Protein AF-W2R0Q4-F1 (afdb_monomer)

InterPro domains:
  IPR052613 LicD transferase [PTHR13627] (2-102)

Mean predicted aligned error: 9.08 Å

Radius of gyration: 17.1 Å; Cα contacts (8 Å, |Δi|>4): 123; chains: 1; bounding box: 42×31×46 Å

pLDDT: mean 79.95, std 15.31, range [42.72, 97.38]

Foldseek 3Di:
DDPPPWDKDAPDCPDPCNVVQDDPPDDDDDPPPGDIDTDWDWADDPPQWIATHPACFPVGRIDGNQQAPPWDWDDDPNDIDTGGNHVVVSQCRRPNPCSVPDDDDDD

Secondary structure (DSSP, 8-state):
--GGG-EEEE--TTSTTHHHH--TTSPPPPTT-S-EEEE--EEE-SSSEEEETT--BTTBTEEEHHHHSS-EEEEETTEEEEE-S-HHHHHHHHH-TTTTSPPPPP-

Structure (mmCIF, N/CA/C/O backbone):
data_AF-W2R0Q4-F1
#
_entry.id   AF-W2R0Q4-F1
#
loop_
_atom_site.group_PDB
_atom_site.id
_atom_site.type_symbol
_atom_site.label_atom_id
_atom_site.label_alt_id
_atom_site.label_comp_id
_atom_site.label_asym_id
_atom_site.label_entity_id
_atom_site.label_seq_id
_atom_site.pdbx_PDB_ins_code
_atom_site.Cartn_x
_atom_site.Cartn_y
_atom_site.Cartn_z
_atom_site.occupancy
_atom_site.B_iso_or_equiv
_atom_site.auth_seq_id
_atom_site.auth_comp_id
_atom_site.auth_asym_id
_atom_site.auth_atom_id
_atom_site.pdbx_PDB_model_num
ATOM 1 N N . MET A 1 1 ? -15.714 16.271 -1.232 1.00 42.72 1 MET A N 1
ATOM 2 C CA . MET A 1 1 ? -14.312 16.116 -1.662 1.00 42.72 1 MET A CA 1
ATOM 3 C C . MET A 1 1 ? -13.441 16.306 -0.431 1.00 42.72 1 MET A C 1
ATOM 5 O O . MET A 1 1 ? -13.435 17.394 0.134 1.00 42.72 1 MET A O 1
ATOM 9 N N . PHE A 1 2 ? -12.884 15.215 0.095 1.00 44.16 2 PHE A N 1
ATOM 10 C CA . PHE A 1 2 ? -12.040 15.242 1.293 1.00 44.16 2 PHE A CA 1
ATOM 11 C C . PHE A 1 2 ? -10.618 15.694 0.916 1.00 44.16 2 PHE A C 1
ATOM 13 O O . PHE A 1 2 ? -10.288 15.766 -0.267 1.00 44.16 2 PHE A O 1
ATOM 20 N N . PHE A 1 3 ? -9.835 16.097 1.919 1.00 51.00 3 PHE A N 1
ATOM 21 C CA . PHE A 1 3 ? -8.479 16.645 1.789 1.00 51.00 3 PHE A CA 1
ATOM 22 C C . PHE A 1 3 ? -7.651 15.884 0.727 1.00 51.00 3 PHE A C 1
ATOM 24 O O . PHE A 1 3 ? -7.683 14.659 0.706 1.00 51.00 3 PHE A O 1
ATOM 31 N N . LEU A 1 4 ? -6.964 16.612 -0.167 1.00 61.84 4 LEU A N 1
ATOM 32 C CA . LEU A 1 4 ? -6.157 16.090 -1.294 1.00 61.84 4 LEU A CA 1
ATOM 33 C C . LEU A 1 4 ? -6.918 15.432 -2.467 1.00 61.84 4 LEU A C 1
ATOM 35 O O . LEU A 1 4 ? -6.293 14.897 -3.374 1.00 61.84 4 LEU A O 1
ATOM 39 N N . GLY A 1 5 ? -8.255 15.490 -2.513 1.00 66.06 5 GLY A N 1
ATOM 40 C CA . GLY A 1 5 ? -9.015 14.933 -3.646 1.00 66.06 5 GLY A CA 1
ATOM 41 C C . GLY A 1 5 ? -9.059 13.399 -3.679 1.00 66.06 5 GLY A C 1
ATOM 42 O O . GLY A 1 5 ? -9.427 12.819 -4.697 1.00 66.06 5 GLY A O 1
ATOM 43 N N . ILE A 1 6 ? -8.712 12.752 -2.565 1.00 72.12 6 ILE A N 1
ATOM 44 C CA . ILE A 1 6 ? -8.733 11.297 -2.395 1.00 72.12 6 ILE A CA 1
ATOM 45 C C . ILE A 1 6 ? -10.169 10.832 -2.114 1.00 72.12 6 ILE A C 1
ATOM 47 O O . ILE A 1 6 ? -10.915 11.463 -1.351 1.00 72.12 6 ILE A O 1
ATOM 51 N N . TRP A 1 7 ? -10.568 9.720 -2.737 1.00 65.75 7 TRP A N 1
ATOM 52 C CA . TRP A 1 7 ? -11.857 9.088 -2.468 1.00 65.75 7 TRP A CA 1
ATOM 53 C C . TRP A 1 7 ? -11.792 8.344 -1.142 1.00 65.75 7 TRP A C 1
ATOM 55 O O . TRP A 1 7 ? -10.949 7.478 -0.945 1.00 65.75 7 TRP A O 1
ATOM 65 N N . ARG A 1 8 ? -12.711 8.661 -0.234 1.00 69.31 8 ARG A N 1
ATOM 66 C CA . ARG A 1 8 ? -12.795 8.024 1.076 1.00 69.31 8 ARG A CA 1
ATOM 67 C C . ARG A 1 8 ? -14.111 7.293 1.202 1.00 69.31 8 ARG A C 1
ATOM 69 O O . ARG A 1 8 ? -15.170 7.904 1.053 1.00 69.31 8 ARG A O 1
ATOM 76 N N . VAL A 1 9 ? -14.034 6.006 1.505 1.00 64.25 9 VAL A N 1
ATOM 77 C CA . VAL A 1 9 ? -15.212 5.174 1.734 1.00 64.25 9 VAL A CA 1
ATOM 78 C C . VAL A 1 9 ? -15.245 4.828 3.214 1.00 64.25 9 VAL A C 1
ATOM 80 O O . VAL A 1 9 ? -14.306 4.243 3.758 1.00 64.25 9 VAL A O 1
ATOM 83 N N . CYS A 1 10 ? -16.318 5.239 3.892 1.00 64.69 10 CYS A N 1
ATOM 84 C CA . CYS A 1 10 ? -16.592 4.760 5.242 1.00 64.69 10 CYS A CA 1
ATOM 85 C C . CYS A 1 10 ? -16.717 3.238 5.183 1.00 64.69 10 CYS A C 1
ATOM 87 O O . CYS A 1 10 ? -17.393 2.715 4.295 1.00 64.69 10 CYS A O 1
ATOM 89 N N . VAL A 1 11 ? -16.103 2.525 6.127 1.00 63.94 11 VAL A N 1
ATOM 90 C CA . VAL A 1 11 ? -16.317 1.079 6.227 1.00 63.94 11 VAL A CA 1
ATOM 91 C C . VAL A 1 11 ? -17.795 0.869 6.564 1.00 63.94 11 VAL A C 1
ATOM 93 O O . VAL A 1 11 ? -18.251 1.244 7.643 1.00 63.94 11 VAL A O 1
ATOM 96 N N . ALA A 1 12 ? -18.566 0.367 5.597 1.00 51.78 12 ALA A N 1
ATOM 97 C CA . ALA A 1 12 ? -20.010 0.242 5.727 1.00 51.78 12 ALA A CA 1
ATOM 98 C C . ALA A 1 12 ? -20.389 -0.740 6.857 1.00 51.78 12 ALA A C 1
ATOM 100 O O . ALA A 1 12 ? -19.660 -1.712 7.070 1.00 51.78 12 ALA A O 1
ATOM 101 N N . PRO A 1 13 ? -21.555 -0.559 7.515 1.00 50.78 13 PRO A N 1
ATOM 102 C CA . PRO A 1 13 ? -22.094 -1.438 8.566 1.00 50.78 13 PRO A CA 1
ATOM 103 C C . PRO A 1 13 ? -22.177 -2.931 8.211 1.00 50.78 13 PRO A C 1
ATOM 105 O O . PRO A 1 13 ? -22.280 -3.766 9.103 1.00 50.78 13 PRO A O 1
ATOM 108 N N . THR A 1 14 ? -22.138 -3.272 6.920 1.00 47.06 14 THR A N 1
ATOM 109 C CA . THR A 1 14 ? -22.205 -4.647 6.404 1.00 47.06 14 THR A CA 1
ATOM 110 C C . THR A 1 14 ? -20.857 -5.372 6.385 1.00 47.06 14 THR A C 1
ATOM 112 O O . THR A 1 14 ? -20.819 -6.574 6.132 1.00 47.06 14 THR A O 1
ATOM 115 N N . HIS A 1 15 ? -19.746 -4.687 6.671 1.00 54.66 15 HIS A N 1
ATOM 116 C CA . HIS A 1 15 ? -18.460 -5.346 6.885 1.00 54.66 15 HIS A CA 1
ATOM 117 C C . HIS A 1 15 ? -18.534 -6.199 8.172 1.00 54.66 15 HIS A C 1
ATOM 119 O O . HIS A 1 15 ? -19.077 -5.715 9.166 1.00 54.66 15 HIS A O 1
ATOM 125 N N . PRO A 1 16 ? -17.962 -7.419 8.237 1.00 56.38 16 PRO A N 1
ATOM 126 C CA . PRO A 1 16 ? -18.058 -8.286 9.425 1.00 56.38 16 PRO A CA 1
ATOM 127 C C . PRO A 1 16 ? -17.581 -7.634 10.736 1.00 56.38 16 PRO A C 1
ATOM 129 O O . PRO A 1 16 ? -18.026 -7.995 11.823 1.00 56.38 16 PRO A O 1
ATOM 132 N N . LEU A 1 17 ? -16.692 -6.638 10.640 1.00 50.88 17 LEU A N 1
ATOM 133 C CA . LEU A 1 17 ? -16.234 -5.821 11.773 1.00 50.88 17 LEU A CA 1
ATOM 134 C C . LEU A 1 17 ? -17.087 -4.572 12.044 1.00 50.88 17 LEU A C 1
ATOM 136 O O . LEU A 1 17 ? -16.968 -3.987 13.116 1.00 50.88 17 LEU A O 1
ATOM 140 N N . ALA A 1 18 ? -17.945 -4.139 11.124 1.00 54.88 18 ALA A N 1
ATOM 141 C CA . ALA A 1 18 ? -18.657 -2.876 11.261 1.00 54.88 18 ALA A CA 1
ATOM 142 C C . ALA A 1 18 ? -19.791 -2.928 12.288 1.00 54.88 18 ALA A C 1
ATOM 144 O O . ALA A 1 18 ? -19.969 -1.953 13.003 1.00 54.88 18 ALA A O 1
ATOM 145 N N . GLY A 1 19 ? -20.444 -4.076 12.501 1.00 54.44 19 GLY A N 1
ATOM 146 C CA . GLY A 1 19 ? -21.364 -4.251 13.636 1.00 54.44 19 GLY A CA 1
ATOM 147 C C . GLY A 1 19 ? -20.696 -4.127 15.018 1.00 54.44 19 GLY A C 1
ATOM 148 O O . GLY A 1 19 ? -21.383 -3.899 16.007 1.00 54.44 19 GLY A O 1
ATOM 149 N N . ARG A 1 20 ? -19.359 -4.248 15.101 1.00 55.38 20 ARG A N 1
ATOM 150 C CA . ARG A 1 20 ? -18.576 -4.004 16.331 1.00 55.38 20 ARG A CA 1
ATOM 151 C C . ARG A 1 20 ? -18.021 -2.580 16.433 1.00 55.38 20 ARG A C 1
ATOM 153 O O . ARG A 1 20 ? -17.550 -2.196 17.497 1.00 55.38 20 ARG A O 1
ATOM 160 N N . LEU A 1 21 ? -18.028 -1.828 15.333 1.00 52.62 21 LEU A N 1
ATOM 161 C CA . LEU A 1 21 ? -17.443 -0.485 15.230 1.00 52.62 21 LEU A CA 1
ATOM 162 C C . LEU A 1 21 ? -18.507 0.614 15.085 1.00 52.62 21 LEU A C 1
ATOM 164 O O . LEU A 1 21 ? -18.206 1.783 15.316 1.00 52.62 21 LEU A O 1
ATOM 168 N N . TYR A 1 22 ? -19.731 0.252 14.695 1.00 60.25 22 TYR A N 1
ATOM 169 C CA . TYR A 1 22 ? -20.852 1.154 14.468 1.00 60.25 22 TYR A CA 1
ATOM 170 C C . TYR A 1 22 ? -21.933 0.951 15.535 1.00 60.25 22 TYR A C 1
ATOM 172 O O . TYR A 1 22 ? -22.589 -0.087 15.577 1.00 60.25 22 TYR A O 1
ATOM 180 N N . ASP A 1 23 ? -22.139 1.971 16.367 1.00 65.44 23 ASP A N 1
ATOM 181 C CA . ASP A 1 23 ? -23.281 2.084 17.275 1.00 65.44 23 ASP A CA 1
ATOM 182 C C . ASP A 1 23 ? -24.221 3.174 16.747 1.00 65.44 23 ASP A C 1
ATOM 184 O O . ASP A 1 23 ? -23.869 4.355 16.697 1.00 65.44 23 ASP A O 1
ATOM 188 N N . SER A 1 24 ? -25.432 2.775 16.353 1.00 65.06 24 SER A N 1
ATOM 189 C CA . SER A 1 24 ? -26.442 3.671 15.785 1.00 65.06 24 SER A CA 1
ATOM 190 C C . SER A 1 24 ? -27.024 4.667 16.793 1.00 65.06 24 SER A C 1
ATOM 192 O O . SER A 1 24 ? -27.777 5.554 16.394 1.00 65.06 24 SER A O 1
ATOM 194 N N . LYS A 1 25 ? -26.737 4.511 18.092 1.00 74.88 25 LYS A N 1
ATOM 195 C CA . LYS A 1 25 ? -27.179 5.428 19.154 1.00 74.88 25 LYS A CA 1
ATOM 196 C C . LYS A 1 25 ? -26.179 6.553 19.423 1.00 74.88 25 LYS A C 1
ATOM 198 O O . LYS A 1 25 ? -26.514 7.488 20.149 1.00 74.88 25 LYS A O 1
ATOM 203 N N . LEU A 1 26 ? -24.971 6.480 18.863 1.00 67.88 26 LEU A N 1
ATOM 204 C CA . LEU A 1 26 ? -23.963 7.525 19.020 1.00 67.88 26 LEU A CA 1
ATOM 205 C C . LEU A 1 26 ? -24.196 8.682 18.031 1.00 67.88 26 LEU A C 1
ATOM 207 O O . LEU A 1 26 ? -24.655 8.462 16.908 1.00 67.88 26 LEU A O 1
ATOM 211 N N . PRO A 1 27 ? -23.875 9.931 18.419 1.00 65.88 27 PRO A N 1
ATOM 212 C CA . PRO A 1 27 ? -23.978 11.079 17.527 1.00 65.88 27 PRO A CA 1
ATOM 213 C C . PRO A 1 27 ? -23.018 10.947 16.339 1.00 65.88 27 PRO A C 1
ATOM 215 O O . PRO A 1 27 ? -21.972 10.300 16.428 1.00 65.88 27 PRO A O 1
ATOM 218 N N . LEU A 1 28 ? -23.346 11.620 15.231 1.00 65.62 28 LEU A N 1
ATOM 219 C CA . LEU A 1 28 ? -22.451 11.705 14.078 1.00 65.62 28 LEU A CA 1
ATOM 220 C C . LEU A 1 28 ? -21.084 12.233 14.523 1.00 65.62 28 LEU A C 1
ATOM 222 O O . LEU A 1 28 ? -20.968 13.295 15.136 1.00 65.62 28 LEU A O 1
ATOM 226 N N . THR A 1 29 ? -20.043 11.466 14.218 1.00 62.88 29 THR A N 1
ATOM 227 C CA . THR A 1 29 ? -18.685 11.805 14.636 1.00 62.88 29 THR A CA 1
ATOM 228 C C . THR A 1 29 ? -18.164 13.005 13.833 1.00 62.88 29 THR A C 1
ATOM 230 O O . THR A 1 29 ? -18.618 13.267 12.714 1.00 62.88 29 THR A O 1
ATOM 233 N N . LYS A 1 30 ? -17.189 13.740 14.380 1.00 63.09 30 LYS A N 1
ATOM 234 C CA . LYS A 1 30 ? -16.480 14.792 13.634 1.00 63.09 30 LYS A CA 1
ATOM 235 C C . LYS A 1 30 ? -15.789 14.187 12.399 1.00 63.09 30 LYS A C 1
ATOM 237 O O . LYS A 1 30 ? -15.616 12.975 12.275 1.00 63.09 30 LYS A O 1
ATOM 242 N N . ARG A 1 31 ? -15.379 15.027 11.441 1.00 59.75 31 ARG A N 1
ATOM 243 C CA . ARG A 1 31 ? -14.614 14.534 10.282 1.00 59.75 31 ARG A CA 1
ATOM 244 C C . ARG A 1 31 ? -13.421 13.712 10.781 1.00 59.75 31 ARG A C 1
ATOM 246 O O . ARG A 1 31 ? -12.675 14.186 11.630 1.00 59.75 31 ARG A O 1
ATOM 253 N N . TYR A 1 32 ? -13.264 12.512 10.224 1.00 60.28 32 TYR A N 1
ATOM 254 C CA . TYR A 1 32 ? -12.136 11.607 10.474 1.00 60.28 32 TYR A CA 1
ATOM 255 C C . TYR A 1 32 ? -12.120 10.874 11.824 1.00 60.28 32 TYR A C 1
ATOM 257 O O . TYR A 1 32 ? -11.143 10.191 12.105 1.00 60.28 32 TYR A O 1
ATOM 265 N N . SER A 1 33 ? -13.185 10.941 12.632 1.00 67.31 33 SER A N 1
ATOM 266 C CA . SER A 1 33 ? -13.280 10.155 13.878 1.00 67.31 33 SER A CA 1
ATOM 267 C C . SER A 1 33 ? -13.958 8.785 13.724 1.00 67.31 33 SER A C 1
ATOM 269 O O . SER A 1 33 ? -14.310 8.165 14.721 1.00 67.31 33 SER A O 1
ATOM 271 N N . VAL A 1 34 ? -14.119 8.291 12.491 1.00 67.62 34 VAL A N 1
ATOM 272 C CA . VAL A 1 34 ? -14.604 6.930 12.193 1.00 67.62 34 VAL A CA 1
ATOM 273 C C . VAL A 1 34 ? -13.593 6.164 11.347 1.00 67.62 34 VAL A C 1
ATOM 275 O O . VAL A 1 34 ? -12.893 6.794 10.556 1.00 67.62 34 VAL A O 1
ATOM 278 N N . PRO A 1 35 ? -13.538 4.825 11.449 1.00 70.88 35 PRO A N 1
ATOM 279 C CA . PRO A 1 35 ? -12.765 4.001 10.530 1.00 70.88 35 PRO A CA 1
ATOM 280 C C . PRO A 1 35 ? -13.204 4.210 9.075 1.00 70.88 35 PRO A C 1
ATOM 282 O O . PRO A 1 35 ? -14.385 4.118 8.731 1.00 70.88 35 PRO A O 1
ATOM 285 N N . TYR A 1 36 ? -12.234 4.473 8.212 1.00 73.44 36 TYR A N 1
ATOM 286 C CA . TYR A 1 36 ? -12.425 4.630 6.777 1.00 73.44 36 TYR A CA 1
ATOM 287 C C . TYR A 1 36 ? -11.250 4.004 6.036 1.00 73.44 36 TYR A C 1
ATOM 289 O O . TYR A 1 36 ? -10.181 3.790 6.612 1.00 73.44 36 TYR A O 1
ATOM 297 N N . VAL A 1 37 ? -11.447 3.765 4.745 1.00 77.75 37 VAL A N 1
ATOM 298 C CA . VAL A 1 37 ? -10.360 3.468 3.814 1.00 77.75 37 VAL A CA 1
ATOM 299 C C . VAL A 1 37 ? -10.227 4.608 2.814 1.00 77.75 37 VAL A C 1
ATOM 301 O O . VAL A 1 37 ? -11.228 5.181 2.370 1.00 77.75 37 VAL A O 1
ATOM 304 N N . ASP A 1 38 ? -8.983 4.942 2.491 1.00 81.88 38 ASP A N 1
ATOM 305 C CA . ASP A 1 38 ? -8.657 5.818 1.374 1.00 81.88 38 ASP A CA 1
ATOM 306 C C . ASP A 1 38 ? -8.468 4.961 0.123 1.00 81.88 38 ASP A C 1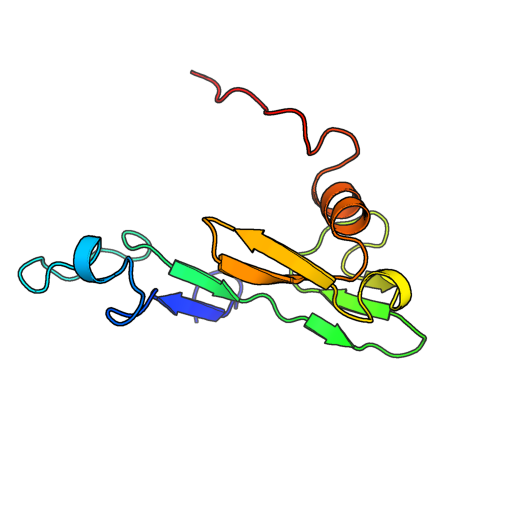
ATOM 308 O O . ASP A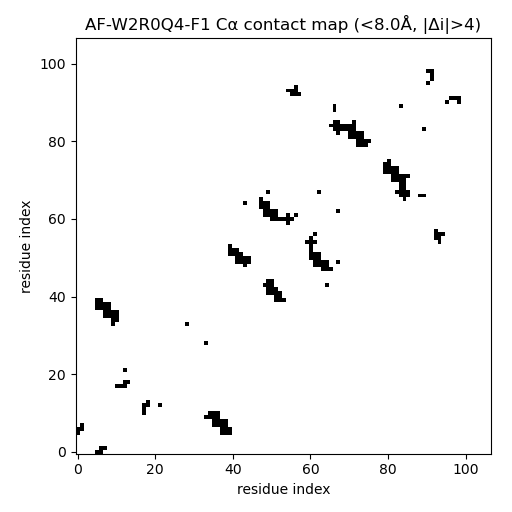 1 38 ? -7.755 3.957 0.142 1.00 81.88 38 ASP A O 1
ATOM 312 N N . LEU A 1 39 ? -9.147 5.344 -0.953 1.00 83.50 39 LEU A N 1
ATOM 313 C CA . LEU A 1 39 ? -9.034 4.721 -2.259 1.00 83.50 39 LEU A CA 1
ATOM 314 C C . LEU A 1 39 ? -8.129 5.589 -3.127 1.00 83.50 39 LEU A C 1
ATOM 316 O O . LEU A 1 39 ? -8.502 6.695 -3.527 1.00 83.50 39 LEU A O 1
ATOM 320 N N . TYR A 1 40 ? -6.947 5.058 -3.417 1.00 86.50 40 TYR A N 1
ATOM 321 C CA . TYR A 1 40 ? -5.982 5.670 -4.318 1.00 86.50 40 TYR A CA 1
ATOM 322 C C . TYR A 1 40 ? -6.211 5.164 -5.734 1.00 86.50 40 TYR A C 1
ATOM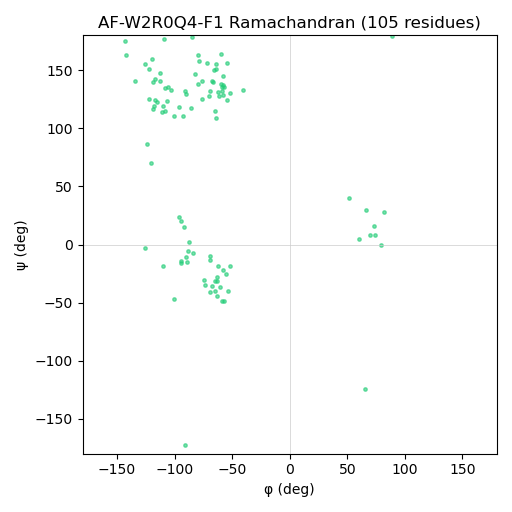 324 O O . TYR A 1 40 ? -6.357 3.961 -5.965 1.00 86.50 40 TYR A O 1
ATOM 332 N N . GLN A 1 41 ? -6.257 6.083 -6.694 1.00 89.12 41 GLN A N 1
ATOM 333 C CA . GLN A 1 41 ? -6.416 5.701 -8.087 1.00 89.12 41 GLN A CA 1
ATOM 334 C C . GLN A 1 41 ? -5.156 4.989 -8.597 1.00 89.12 41 GLN A C 1
ATOM 336 O O . GLN A 1 41 ? -4.046 5.498 -8.462 1.00 89.12 41 GLN A O 1
ATOM 341 N N . MET A 1 42 ? -5.353 3.849 -9.259 1.00 91.25 42 MET A N 1
ATOM 342 C CA . MET A 1 42 ? -4.335 3.173 -10.061 1.00 91.25 42 MET A CA 1
ATOM 343 C C . MET A 1 42 ? -4.777 3.185 -11.522 1.00 91.25 42 MET A C 1
ATOM 345 O O . MET A 1 42 ? -5.867 2.714 -11.852 1.00 91.25 42 MET A O 1
ATOM 349 N N . LYS A 1 43 ? -3.951 3.739 -12.408 1.00 93.50 43 LYS A N 1
ATOM 350 C CA . LYS A 1 43 ? -4.233 3.821 -13.842 1.00 93.50 43 LYS A CA 1
ATOM 351 C C . LYS A 1 43 ? -3.130 3.127 -14.624 1.00 93.50 43 LYS A C 1
ATOM 353 O O . LYS A 1 43 ? -1.966 3.500 -14.527 1.00 93.50 43 LYS A O 1
ATOM 358 N N . LYS A 1 44 ? -3.507 2.175 -15.474 1.00 92.19 44 LYS A N 1
ATOM 359 C CA . LYS A 1 44 ? -2.589 1.613 -16.463 1.00 92.19 44 LYS A CA 1
ATOM 360 C C . LYS A 1 44 ? -2.200 2.709 -17.456 1.00 92.19 44 LYS A C 1
ATOM 362 O O . LYS A 1 44 ? -3.058 3.280 -18.134 1.00 92.19 44 LYS A O 1
ATOM 367 N N . GLY A 1 45 ? -0.923 3.063 -17.458 1.00 84.50 45 GLY A N 1
ATOM 368 C CA . GLY A 1 45 ? -0.342 4.048 -18.356 1.00 84.50 45 GLY A CA 1
ATOM 369 C C . GLY A 1 45 ? 0.046 3.437 -19.701 1.00 84.50 45 GLY A C 1
ATOM 370 O O . GLY A 1 45 ? -0.081 2.234 -19.936 1.00 84.50 45 GLY A O 1
ATOM 371 N N . ASN A 1 46 ? 0.560 4.290 -20.584 1.00 79.12 46 ASN A N 1
ATOM 372 C CA . ASN A 1 46 ? 1.195 3.851 -21.823 1.00 79.12 46 ASN A CA 1
ATOM 373 C C . ASN A 1 46 ? 2.623 3.354 -21.528 1.00 79.12 46 ASN A C 1
ATOM 375 O O . ASN A 1 46 ? 3.226 3.740 -20.529 1.00 79.12 46 ASN A O 1
ATOM 379 N N . HIS A 1 47 ? 3.173 2.516 -22.411 1.00 82.44 47 HIS A N 1
ATOM 380 C CA . HIS A 1 47 ? 4.570 2.045 -22.361 1.00 82.44 47 HIS A CA 1
ATOM 381 C C . HIS A 1 47 ? 4.943 1.148 -21.165 1.00 82.44 47 HIS A C 1
ATOM 383 O O . HIS A 1 47 ? 6.099 1.118 -20.759 1.00 82.44 47 HIS A O 1
ATOM 389 N N . GLY A 1 48 ? 3.993 0.376 -20.629 1.00 89.81 48 GLY A N 1
ATOM 390 C CA . GLY A 1 48 ? 4.310 -0.680 -19.658 1.00 89.81 48 GLY A CA 1
ATOM 391 C C . GLY A 1 48 ? 4.490 -0.198 -18.219 1.00 89.81 48 GLY A C 1
ATOM 392 O O . GLY A 1 48 ? 5.191 -0.851 -17.453 1.00 89.81 48 GLY A O 1
ATOM 393 N N . PHE A 1 49 ? 3.839 0.904 -17.838 1.00 92.94 49 PHE A N 1
ATOM 394 C CA . PHE A 1 49 ? 3.828 1.405 -16.463 1.00 92.94 49 PHE A CA 1
ATOM 395 C C . PHE A 1 49 ? 2.406 1.603 -15.936 1.00 92.94 49 PHE A C 1
ATOM 397 O O . PHE A 1 49 ? 1.465 1.833 -16.696 1.00 92.94 49 PHE A O 1
ATOM 404 N N . TRP A 1 50 ? 2.266 1.556 -14.618 1.00 94.50 50 TRP A N 1
ATOM 405 C CA . TRP A 1 50 ? 1.081 1.943 -13.865 1.00 94.50 50 TRP A CA 1
ATOM 406 C C . TRP A 1 50 ? 1.349 3.245 -13.116 1.00 94.50 50 TRP A C 1
ATOM 408 O O . TRP A 1 50 ? 2.396 3.396 -12.498 1.00 94.50 50 TRP A O 1
ATOM 418 N N . ASP A 1 51 ? 0.400 4.170 -13.178 1.00 93.12 51 ASP A N 1
ATOM 419 C CA . ASP A 1 51 ? 0.379 5.433 -12.442 1.00 93.12 51 ASP A CA 1
ATOM 420 C C . ASP A 1 51 ? -0.460 5.247 -11.169 1.00 93.12 51 ASP A C 1
ATOM 422 O O . ASP A 1 51 ? -1.642 4.896 -11.261 1.00 93.12 51 ASP A O 1
ATOM 426 N N . ILE A 1 52 ? 0.152 5.419 -9.997 1.00 92.25 52 ILE A N 1
ATOM 427 C CA . ILE A 1 52 ? -0.464 5.170 -8.689 1.00 92.25 52 ILE A CA 1
ATOM 428 C C . ILE A 1 52 ? -0.491 6.463 -7.882 1.00 92.25 52 ILE A C 1
ATOM 430 O O . ILE A 1 52 ? 0.547 7.017 -7.523 1.00 92.25 52 ILE A O 1
ATOM 434 N N . GLN A 1 53 ? -1.695 6.934 -7.567 1.00 89.12 53 GLN A N 1
ATOM 435 C CA . GLN A 1 53 ? -1.904 8.163 -6.809 1.00 89.12 53 GLN A CA 1
ATOM 436 C C . GLN A 1 53 ? -1.214 8.108 -5.434 1.00 89.12 53 GLN A C 1
ATOM 438 O O . GLN A 1 53 ? -1.288 7.096 -4.745 1.00 89.12 53 GLN A O 1
ATOM 443 N N . GLU A 1 54 ? -0.572 9.212 -5.041 1.00 87.56 54 GLU A N 1
ATOM 444 C CA . GLU A 1 54 ? 0.212 9.378 -3.802 1.00 87.56 54 GLU A CA 1
ATOM 445 C C . GLU A 1 54 ? 1.419 8.434 -3.615 1.00 87.56 54 GLU A C 1
ATOM 447 O O . GLU A 1 54 ? 2.083 8.504 -2.580 1.00 87.56 54 GLU A O 1
ATOM 452 N N . LEU A 1 55 ? 1.775 7.590 -4.593 1.00 88.62 55 LEU A N 1
ATOM 453 C CA . LEU A 1 55 ? 3.036 6.851 -4.525 1.00 88.62 55 LEU A CA 1
ATOM 454 C C . LEU A 1 55 ? 4.219 7.813 -4.717 1.00 88.62 55 LEU A C 1
ATOM 456 O O . LEU A 1 55 ? 4.291 8.547 -5.705 1.00 88.62 55 LEU A O 1
ATOM 460 N N . VAL A 1 56 ? 5.173 7.759 -3.788 1.00 84.81 56 VAL A N 1
ATOM 461 C CA . VAL A 1 56 ? 6.443 8.495 -3.849 1.00 84.81 56 VAL A CA 1
ATOM 462 C C . VAL A 1 56 ? 7.597 7.491 -3.815 1.00 84.81 56 VAL A C 1
ATOM 464 O O . VAL A 1 56 ? 8.290 7.358 -2.813 1.00 84.81 56 VAL A O 1
ATOM 467 N N . GLY A 1 57 ? 7.752 6.737 -4.905 1.00 81.88 57 GLY A N 1
ATOM 468 C CA . GLY A 1 57 ? 8.854 5.793 -5.097 1.00 81.88 57 GLY A CA 1
ATOM 469 C C . GLY A 1 57 ? 10.066 6.411 -5.791 1.00 81.88 57 GLY A C 1
ATOM 470 O O . GLY A 1 57 ? 10.104 7.613 -6.072 1.00 81.88 57 GLY A O 1
ATOM 471 N N . ILE A 1 58 ? 11.045 5.572 -6.143 1.00 79.44 58 ILE A N 1
ATOM 472 C CA . ILE A 1 58 ? 12.268 5.995 -6.850 1.00 79.44 58 ILE A CA 1
ATOM 473 C C . ILE A 1 58 ? 11.914 6.618 -8.208 1.00 79.44 58 ILE A C 1
ATOM 475 O O . ILE A 1 58 ? 12.506 7.616 -8.614 1.00 79.44 58 ILE A O 1
ATOM 479 N N . ASN A 1 59 ? 10.893 6.076 -8.877 1.00 78.25 59 ASN A N 1
ATOM 480 C CA . ASN A 1 59 ? 10.360 6.592 -10.143 1.00 78.25 59 ASN A CA 1
ATOM 481 C C . ASN A 1 59 ? 9.142 7.517 -9.947 1.00 78.25 59 ASN A C 1
ATOM 483 O O . ASN A 1 59 ? 8.295 7.655 -10.836 1.00 78.25 59 ASN A O 1
ATOM 487 N N . GLY A 1 60 ? 9.013 8.130 -8.768 1.00 87.06 60 GLY A N 1
ATOM 488 C CA . GLY A 1 60 ? 7.836 8.901 -8.386 1.00 87.06 60 GLY A CA 1
ATOM 489 C C . GLY A 1 60 ? 6.604 8.004 -8.268 1.00 87.06 60 GLY A C 1
ATOM 490 O O . GLY A 1 60 ? 6.615 7.011 -7.546 1.00 87.06 60 GLY A O 1
ATOM 491 N N . ARG A 1 61 ? 5.541 8.348 -8.998 1.00 87.50 61 ARG A N 1
ATOM 492 C CA . ARG A 1 61 ? 4.242 7.659 -8.931 1.00 87.50 61 ARG A CA 1
ATOM 493 C C . ARG A 1 61 ? 4.094 6.452 -9.862 1.00 87.50 61 ARG A C 1
ATOM 495 O O . ARG A 1 61 ? 3.012 5.877 -9.951 1.00 87.50 61 ARG A O 1
ATOM 502 N N . PHE A 1 62 ? 5.145 6.100 -10.602 1.00 92.56 62 PHE A N 1
ATOM 503 C CA . PHE A 1 62 ? 5.080 5.081 -11.648 1.00 92.56 62 PHE A CA 1
ATOM 504 C C . PHE A 1 62 ? 5.689 3.750 -11.211 1.00 92.56 62 PHE A C 1
ATOM 506 O O . PHE A 1 62 ? 6.819 3.708 -10.727 1.00 92.56 62 PHE A O 1
ATOM 513 N N . LEU A 1 63 ? 4.976 2.653 -11.475 1.00 93.62 63 LEU A N 1
ATOM 514 C CA . LEU A 1 63 ? 5.475 1.288 -11.302 1.00 93.62 63 LEU A CA 1
ATOM 515 C C . LEU A 1 63 ? 5.525 0.525 -12.627 1.00 93.62 63 LEU A C 1
ATOM 517 O O . LEU A 1 63 ? 4.604 0.660 -13.433 1.00 93.62 63 LEU A O 1
ATOM 521 N N . PRO A 1 64 ? 6.540 -0.322 -12.852 1.00 94.31 64 PRO A N 1
ATOM 522 C CA . PRO A 1 64 ? 6.570 -1.231 -13.993 1.00 94.31 64 PRO A CA 1
ATOM 523 C C . PRO A 1 64 ? 5.375 -2.195 -14.000 1.00 94.31 64 PRO A C 1
ATOM 525 O O . PRO A 1 64 ? 4.993 -2.745 -12.965 1.00 94.31 64 PRO A O 1
ATOM 528 N N . ALA A 1 65 ? 4.786 -2.432 -15.172 1.00 94.69 65 ALA A N 1
ATOM 529 C CA . ALA A 1 65 ? 3.612 -3.292 -15.309 1.00 94.69 65 ALA A CA 1
ATOM 530 C C . ALA A 1 65 ? 3.884 -4.746 -14.917 1.00 94.69 65 ALA A C 1
ATOM 532 O O . ALA A 1 65 ? 3.000 -5.385 -14.362 1.00 94.69 65 ALA A O 1
ATOM 533 N N . ASP A 1 66 ? 5.101 -5.250 -15.113 1.00 94.75 66 ASP A N 1
ATOM 534 C CA . ASP A 1 66 ? 5.500 -6.599 -14.700 1.00 94.75 66 ASP A CA 1
ATOM 535 C C . ASP A 1 66 ? 5.601 -6.770 -13.174 1.00 94.75 66 ASP A C 1
ATOM 537 O O . ASP A 1 66 ? 5.654 -7.908 -12.708 1.00 94.75 66 ASP A O 1
ATOM 541 N N . ARG A 1 67 ? 5.602 -5.670 -12.406 1.00 95.25 67 ARG A N 1
ATOM 542 C CA . ARG A 1 67 ? 5.538 -5.648 -10.932 1.00 95.25 67 ARG A CA 1
ATOM 543 C C . ARG A 1 67 ? 4.123 -5.485 -10.393 1.00 95.25 67 ARG A C 1
ATOM 545 O O . ARG A 1 67 ? 3.889 -5.766 -9.221 1.00 95.25 67 ARG A O 1
ATOM 552 N N . VAL A 1 68 ? 3.188 -5.064 -11.241 1.00 95.12 68 VAL A N 1
ATOM 553 C CA . VAL A 1 68 ? 1.778 -4.864 -10.892 1.00 95.12 68 VAL A CA 1
ATOM 554 C C . VAL A 1 68 ? 0.932 -6.039 -11.364 1.00 95.12 68 VAL A C 1
ATOM 556 O O . VAL A 1 68 ? 0.166 -6.581 -10.576 1.00 95.12 68 VAL A O 1
ATOM 559 N N . GLU A 1 69 ? 1.112 -6.472 -12.610 1.00 94.69 69 GLU A N 1
ATOM 560 C CA . GLU A 1 69 ? 0.340 -7.527 -13.259 1.00 94.69 69 GLU A CA 1
ATOM 561 C C . GLU A 1 69 ? 1.195 -8.786 -13.536 1.00 94.69 69 GLU A C 1
ATOM 563 O O . GLU A 1 69 ? 2.381 -8.677 -13.862 1.00 94.69 69 GLU A O 1
ATOM 568 N N . PRO A 1 70 ? 0.597 -9.992 -13.486 1.00 95.88 70 PRO A N 1
ATOM 569 C CA . PRO A 1 70 ? -0.752 -10.260 -12.983 1.00 95.88 70 PRO A CA 1
ATOM 570 C C . PRO A 1 70 ? -0.841 -9.980 -11.477 1.00 95.88 70 PRO A C 1
ATOM 572 O O . PRO A 1 70 ? 0.154 -10.120 -10.767 1.00 95.88 70 PRO A O 1
ATOM 575 N N . PHE A 1 71 ? -2.021 -9.584 -10.996 1.00 95.75 71 PHE A N 1
ATOM 576 C CA . PHE A 1 71 ? -2.226 -9.411 -9.560 1.00 95.75 71 PHE A CA 1
ATOM 577 C C . PHE A 1 71 ? -1.945 -10.716 -8.813 1.00 95.75 71 PHE A C 1
ATOM 579 O O . PHE A 1 71 ? -2.197 -11.813 -9.319 1.00 95.75 71 PHE A O 1
ATOM 586 N N . SER A 1 72 ? -1.393 -10.576 -7.612 1.00 96.81 72 SER A N 1
ATOM 587 C CA . SER A 1 72 ? -1.183 -11.673 -6.672 1.00 96.81 72 SER A CA 1
ATOM 588 C C . SER A 1 72 ? -2.142 -11.531 -5.490 1.00 96.81 72 SER A C 1
ATOM 590 O O . SER A 1 72 ? -2.899 -10.565 -5.425 1.00 96.81 72 SER A O 1
ATOM 592 N N . GLN A 1 73 ? -2.130 -12.482 -4.555 1.00 96.50 73 GLN A N 1
ATOM 593 C CA . GLN A 1 73 ? -2.963 -12.415 -3.355 1.00 96.50 73 GLN A CA 1
ATOM 594 C C . GLN A 1 73 ? -2.128 -12.383 -2.082 1.00 96.50 73 GLN A C 1
ATOM 596 O O . GLN A 1 73 ? -1.155 -13.123 -1.935 1.00 96.50 73 GLN A O 1
ATOM 601 N N . ILE A 1 74 ? -2.565 -11.560 -1.133 1.00 92.75 74 ILE A N 1
ATOM 602 C CA . ILE A 1 74 ? -2.088 -11.568 0.252 1.00 92.75 74 ILE A CA 1
ATOM 603 C C . ILE A 1 74 ? -3.251 -11.851 1.193 1.00 92.75 74 ILE A C 1
ATOM 605 O O . ILE A 1 74 ? -4.412 -11.654 0.848 1.00 92.75 74 ILE A O 1
ATOM 609 N N . THR A 1 75 ? -2.939 -12.293 2.407 1.00 91.31 75 THR A N 1
ATOM 610 C CA . THR A 1 75 ? -3.939 -12.472 3.460 1.00 91.31 75 THR A CA 1
ATOM 611 C C . THR A 1 75 ? -3.799 -11.371 4.500 1.00 91.31 75 THR A C 1
ATOM 613 O O . THR A 1 75 ? -2.744 -11.228 5.116 1.00 91.31 75 THR A O 1
ATOM 616 N N . VAL A 1 76 ? -4.877 -10.625 4.735 1.00 84.75 76 VAL A N 1
ATOM 617 C CA . VAL A 1 76 ? -4.975 -9.638 5.817 1.00 84.75 76 VAL A CA 1
ATOM 618 C C . VAL A 1 76 ? -6.091 -10.089 6.752 1.00 84.75 76 VAL A C 1
ATOM 620 O O . VAL A 1 76 ? -7.237 -10.238 6.334 1.00 84.75 76 VAL A O 1
ATOM 623 N N . ASN A 1 77 ? -5.763 -10.343 8.022 1.00 85.25 77 ASN A N 1
ATOM 624 C CA . ASN A 1 77 ? -6.708 -10.837 9.035 1.00 85.25 77 ASN A CA 1
ATOM 625 C C . ASN A 1 77 ? -7.499 -12.091 8.601 1.00 85.25 77 ASN A C 1
ATOM 627 O O . ASN A 1 77 ? -8.695 -12.199 8.862 1.00 85.25 77 ASN A O 1
ATOM 631 N N . GLY A 1 78 ? -6.839 -13.033 7.919 1.00 84.75 78 GLY A N 1
ATOM 632 C CA . GLY A 1 78 ? -7.453 -14.287 7.462 1.00 84.75 78 GLY A CA 1
ATOM 633 C C . GLY A 1 78 ? -8.313 -14.170 6.199 1.00 84.75 78 GLY A C 1
ATOM 634 O O . GLY A 1 78 ? -8.832 -15.182 5.740 1.00 84.75 78 GLY A O 1
ATOM 635 N N . MET A 1 79 ? -8.450 -12.972 5.620 1.00 88.00 79 MET A N 1
ATOM 636 C CA . MET A 1 79 ? -9.167 -12.756 4.361 1.00 88.00 79 MET A CA 1
ATOM 637 C C . MET A 1 79 ? -8.183 -12.492 3.212 1.00 88.00 79 MET A C 1
ATOM 639 O O . MET A 1 79 ? -7.236 -11.720 3.404 1.00 88.00 79 MET A O 1
ATOM 643 N N . PRO A 1 80 ? -8.380 -13.111 2.034 1.00 90.56 80 PRO A N 1
ATOM 644 C CA . PRO A 1 80 ? -7.548 -12.862 0.866 1.00 90.56 80 PRO A CA 1
ATOM 645 C C . PRO A 1 80 ? -7.913 -11.528 0.204 1.00 90.56 80 PRO A C 1
ATOM 647 O O . PRO A 1 80 ? -9.089 -11.186 0.079 1.00 90.56 80 PRO A O 1
ATOM 650 N N . PHE A 1 81 ? -6.898 -10.801 -0.255 1.00 89.62 81 PHE A N 1
ATOM 651 C CA . PHE A 1 81 ? -7.035 -9.580 -1.041 1.00 89.62 81 PHE A CA 1
ATOM 652 C C . PHE A 1 81 ? -6.077 -9.614 -2.220 1.00 89.62 81 PHE A C 1
ATOM 654 O O . PHE A 1 81 ? -4.921 -10.022 -2.073 1.00 89.62 81 PHE A O 1
ATOM 661 N N . ASP A 1 82 ? -6.552 -9.132 -3.364 1.00 94.50 82 ASP A N 1
ATOM 662 C CA . ASP A 1 82 ? -5.692 -8.897 -4.512 1.00 94.50 82 ASP A CA 1
ATOM 663 C C . ASP A 1 82 ? -4.715 -7.760 -4.202 1.00 94.50 82 ASP A C 1
ATOM 665 O O . ASP A 1 82 ? -5.046 -6.758 -3.561 1.00 94.50 82 ASP A O 1
ATOM 669 N N . THR A 1 83 ? -3.489 -7.930 -4.664 1.00 95.12 83 THR A N 1
ATOM 670 C CA . THR A 1 83 ? -2.418 -6.950 -4.566 1.00 95.12 83 THR A CA 1
ATOM 671 C C . THR A 1 83 ? -1.577 -6.989 -5.839 1.00 95.12 83 THR A C 1
ATOM 673 O O . THR A 1 83 ? -1.782 -7.819 -6.729 1.00 95.12 83 THR A O 1
ATOM 676 N N . VAL A 1 84 ? -0.619 -6.076 -5.949 1.00 95.62 84 VAL A N 1
ATOM 677 C CA . VAL A 1 84 ? 0.365 -6.073 -7.034 1.00 95.62 84 VAL A CA 1
ATOM 678 C C . VAL A 1 84 ? 1.096 -7.419 -7.126 1.00 95.62 84 VAL A C 1
ATOM 680 O O . VAL A 1 84 ? 1.194 -8.163 -6.148 1.00 95.62 84 VAL A O 1
ATOM 683 N N . ARG A 1 85 ? 1.641 -7.748 -8.298 1.00 97.38 85 ARG A N 1
ATOM 684 C CA . ARG A 1 85 ? 2.415 -8.982 -8.496 1.00 97.38 85 ARG A CA 1
ATOM 685 C C . ARG A 1 85 ? 3.561 -9.139 -7.495 1.00 97.38 85 ARG A C 1
ATOM 687 O O . ARG A 1 85 ? 3.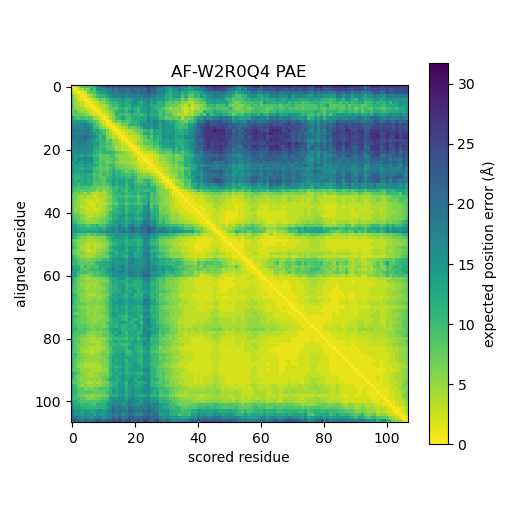815 -10.247 -7.034 1.00 97.38 85 ARG A O 1
ATOM 694 N N . ASP A 1 86 ? 4.254 -8.042 -7.187 1.00 96.56 86 ASP A N 1
ATOM 695 C CA . ASP A 1 86 ? 5.397 -8.022 -6.271 1.00 96.56 86 ASP A CA 1
ATOM 696 C C . ASP A 1 86 ? 5.180 -7.008 -5.129 1.00 96.56 86 ASP A C 1
ATOM 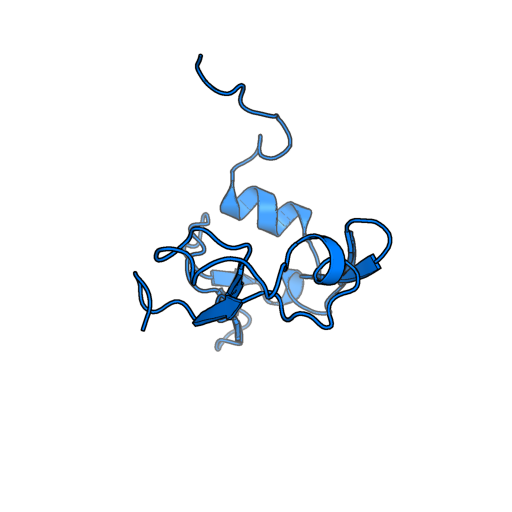698 O O . ASP A 1 86 ? 5.587 -5.843 -5.227 1.00 96.56 86 ASP A O 1
ATOM 702 N N . PRO A 1 87 ? 4.518 -7.427 -4.031 1.00 95.06 87 PRO A N 1
ATOM 703 C CA . PRO A 1 87 ? 4.220 -6.544 -2.904 1.00 95.06 87 PRO A CA 1
ATOM 704 C C . PRO A 1 87 ? 5.474 -6.055 -2.179 1.00 95.06 87 PRO A C 1
ATOM 706 O O . PRO A 1 87 ? 5.495 -4.938 -1.669 1.00 95.06 87 PRO A O 1
ATOM 709 N N . HIS A 1 88 ? 6.534 -6.864 -2.145 1.00 94.94 88 HIS A N 1
ATOM 710 C CA . HIS A 1 88 ? 7.786 -6.486 -1.496 1.00 94.94 88 HIS A CA 1
ATOM 711 C C . HIS A 1 88 ? 8.501 -5.380 -2.272 1.00 94.94 88 HIS A C 1
ATOM 713 O O . HIS A 1 88 ? 8.994 -4.432 -1.660 1.00 94.94 88 HIS A O 1
ATOM 719 N N . PHE A 1 89 ? 8.515 -5.463 -3.605 1.00 94.50 89 PHE A N 1
ATOM 720 C CA . PHE A 1 89 ? 8.994 -4.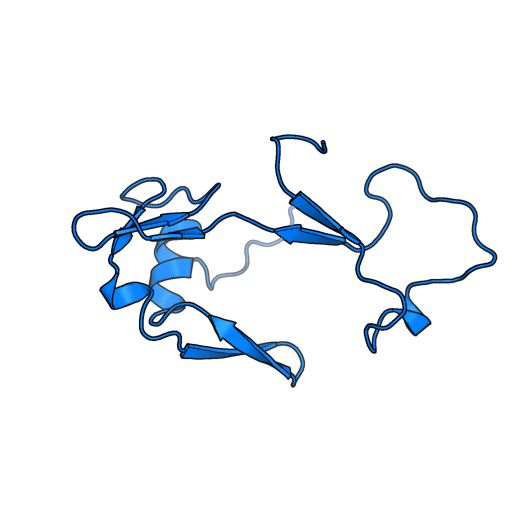370 -4.447 1.00 94.50 89 PHE A CA 1
ATOM 721 C C . PHE A 1 89 ? 8.181 -3.093 -4.210 1.00 94.50 89 PHE A C 1
ATOM 723 O O . PHE A 1 89 ? 8.763 -2.045 -3.946 1.00 94.50 89 PHE A O 1
ATOM 730 N N . PHE A 1 90 ? 6.848 -3.188 -4.216 1.00 93.69 90 PHE A N 1
ATOM 731 C CA . PHE A 1 90 ? 5.972 -2.039 -3.973 1.00 93.69 90 PHE A CA 1
ATOM 732 C C . PHE A 1 90 ? 6.226 -1.356 -2.625 1.00 93.69 90 PHE A C 1
ATOM 734 O O . PHE A 1 90 ? 6.387 -0.138 -2.569 1.00 93.69 90 PHE A O 1
ATOM 741 N N . LEU A 1 91 ? 6.301 -2.130 -1.541 1.00 93.31 91 LEU A N 1
ATOM 742 C CA . LEU A 1 91 ? 6.535 -1.585 -0.204 1.00 93.31 91 LEU A CA 1
ATOM 743 C C . LEU A 1 91 ? 7.943 -1.000 -0.063 1.00 93.31 91 LEU A C 1
ATOM 745 O O . LEU A 1 91 ? 8.109 0.029 0.587 1.00 93.31 91 LEU A O 1
ATOM 749 N N . LYS A 1 92 ? 8.946 -1.607 -0.706 1.00 94.00 92 LYS A N 1
ATOM 750 C CA . LYS A 1 92 ? 10.304 -1.060 -0.741 1.00 94.00 92 LYS A CA 1
ATOM 751 C C . LYS A 1 92 ? 10.367 0.272 -1.488 1.00 94.00 92 LYS A C 1
ATOM 753 O O . LYS A 1 92 ? 11.062 1.174 -1.032 1.00 94.00 92 LYS A O 1
ATOM 758 N N . GLU A 1 93 ? 9.646 0.408 -2.600 1.00 91.62 93 GLU A N 1
ATOM 759 C CA . GLU A 1 93 ? 9.534 1.684 -3.314 1.00 91.62 93 GLU A CA 1
ATOM 760 C C . GLU A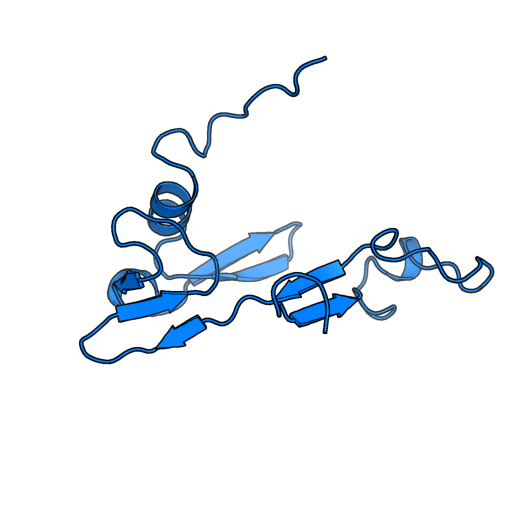 1 93 ? 8.845 2.743 -2.446 1.00 91.62 93 GLU A C 1
ATOM 762 O O . GLU A 1 93 ? 9.333 3.862 -2.353 1.00 91.62 93 GLU A O 1
ATOM 767 N N . ALA A 1 94 ? 7.750 2.389 -1.768 1.00 90.19 94 ALA A N 1
ATOM 768 C CA . ALA A 1 94 ? 6.962 3.338 -0.981 1.00 90.19 94 ALA A CA 1
ATOM 769 C C . ALA A 1 94 ? 7.625 3.771 0.340 1.00 90.19 94 ALA A C 1
ATOM 771 O O . ALA A 1 94 ? 7.447 4.907 0.777 1.00 90.19 94 ALA A O 1
ATOM 772 N N . TYR A 1 95 ? 8.351 2.866 1.002 1.00 89.25 95 TYR A N 1
ATOM 773 C CA . TYR A 1 95 ? 8.811 3.054 2.384 1.00 89.25 95 TYR A CA 1
ATOM 774 C C . TYR A 1 95 ? 10.326 2.879 2.568 1.00 89.25 95 TYR A C 1
ATOM 776 O O . TYR A 1 95 ? 10.837 3.090 3.668 1.00 89.25 95 TYR A O 1
ATOM 784 N N . GLY A 1 96 ? 11.060 2.520 1.513 1.00 91.00 96 GLY A N 1
ATOM 785 C CA . GLY A 1 96 ? 12.505 2.300 1.552 1.00 91.00 96 GLY A CA 1
ATOM 786 C C . GLY A 1 96 ? 12.913 0.864 1.917 1.00 91.00 96 GLY A C 1
ATOM 787 O O . GLY A 1 96 ? 12.069 -0.003 2.146 1.00 91.00 96 GLY A O 1
ATOM 788 N N . PRO A 1 97 ? 14.228 0.570 1.957 1.00 92.94 97 PRO A N 1
ATOM 789 C CA . PRO A 1 97 ? 14.749 -0.785 2.175 1.00 92.94 97 PRO A CA 1
ATOM 790 C C . PRO A 1 97 ? 14.378 -1.375 3.541 1.00 92.94 97 PRO A C 1
ATOM 792 O O . PRO A 1 97 ? 14.212 -2.588 3.647 1.00 92.94 97 PRO A O 1
ATOM 795 N N . ASP A 1 98 ? 14.182 -0.525 4.548 1.00 93.31 98 ASP A N 1
ATOM 796 C CA . ASP A 1 98 ? 13.906 -0.926 5.928 1.00 93.31 98 ASP A CA 1
ATOM 797 C C . ASP A 1 98 ? 12.404 -0.971 6.248 1.00 93.31 98 ASP A C 1
ATOM 799 O O . ASP A 1 98 ? 12.023 -0.933 7.414 1.00 93.31 98 ASP A O 1
ATOM 803 N N . TYR A 1 99 ? 11.525 -1.059 5.242 1.00 92.12 99 TYR A N 1
ATOM 804 C CA . TYR A 1 99 ? 10.067 -0.992 5.437 1.00 92.12 99 TYR A CA 1
ATOM 805 C C . TYR A 1 99 ? 9.492 -2.066 6.379 1.00 92.12 99 TYR A C 1
ATOM 807 O O . TYR A 1 99 ? 8.408 -1.888 6.931 1.00 92.12 99 TYR A O 1
ATOM 815 N N . MET A 1 100 ? 10.207 -3.180 6.569 1.00 93.12 100 MET A N 1
ATOM 816 C CA . MET A 1 100 ? 9.831 -4.247 7.506 1.00 93.12 100 MET A CA 1
ATOM 817 C C . MET A 1 100 ? 10.360 -4.024 8.925 1.00 93.12 100 MET A C 1
ATOM 819 O O . MET A 1 100 ? 10.034 -4.802 9.820 1.00 93.12 100 MET A O 1
ATOM 823 N N . THR A 1 101 ? 11.168 -2.989 9.143 1.00 94.31 101 THR A N 1
ATOM 824 C CA . THR A 1 101 ? 11.730 -2.635 10.443 1.00 94.31 101 THR A CA 1
ATOM 825 C C . THR A 1 101 ? 10.806 -1.619 11.115 1.00 94.31 101 THR A C 1
ATOM 827 O O . THR A 1 101 ? 10.714 -0.476 10.661 1.00 94.31 101 THR A O 1
ATOM 830 N N . PRO A 1 102 ? 10.102 -1.985 12.202 1.00 87.81 102 PRO A N 1
ATOM 831 C CA . PRO A 1 102 ? 9.205 -1.059 12.878 1.00 87.81 102 PRO A CA 1
ATOM 832 C C . PRO A 1 102 ? 9.976 0.135 13.442 1.00 87.81 102 PRO A C 1
ATOM 834 O O . PRO A 1 102 ? 10.957 -0.038 14.163 1.00 87.81 102 PRO A O 1
ATOM 837 N N . ILE A 1 103 ? 9.496 1.349 13.174 1.00 84.50 103 ILE A N 1
ATOM 838 C CA . ILE A 1 103 ? 9.996 2.561 13.827 1.00 84.50 103 ILE A CA 1
ATOM 839 C C . ILE A 1 103 ? 9.229 2.717 15.147 1.00 84.50 103 ILE A C 1
ATOM 841 O O . ILE A 1 103 ? 8.002 2.875 15.114 1.00 84.50 103 ILE A O 1
ATOM 845 N N . PRO A 1 104 ? 9.900 2.679 16.315 1.00 85.88 104 PRO A N 1
ATOM 846 C CA . PRO A 1 104 ? 9.236 2.919 17.586 1.00 85.88 104 PRO A CA 1
ATOM 847 C C . PRO A 1 104 ? 8.550 4.282 17.571 1.00 85.88 104 PRO A C 1
ATOM 849 O O . PRO A 1 104 ? 9.127 5.282 17.134 1.00 85.88 104 PRO A O 1
ATOM 852 N N . ARG A 1 105 ? 7.313 4.342 18.070 1.00 80.88 105 ARG A N 1
ATOM 853 C CA . ARG A 1 105 ? 6.667 5.635 18.298 1.00 80.88 105 ARG A CA 1
ATOM 854 C C . ARG A 1 105 ? 7.516 6.400 19.311 1.00 80.88 105 ARG A C 1
ATOM 856 O O . ARG A 1 105 ? 7.840 5.857 20.364 1.00 80.88 105 ARG A O 1
ATOM 863 N N . LYS A 1 106 ? 7.892 7.638 18.980 1.00 78.00 106 LYS A N 1
ATOM 864 C CA . LYS A 1 106 ? 8.490 8.544 19.967 1.00 78.00 106 LYS A CA 1
ATOM 865 C C . LYS A 1 106 ? 7.480 8.718 21.106 1.00 78.00 106 LYS A C 1
ATOM 867 O O . LYS A 1 106 ? 6.293 8.890 20.823 1.00 78.00 106 LYS A O 1
ATOM 872 N N . ALA A 1 107 ? 7.960 8.572 22.339 1.00 65.00 107 ALA A N 1
ATOM 873 C CA . ALA A 1 107 ? 7.180 8.815 23.548 1.00 65.00 107 ALA A CA 1
ATOM 874 C C . ALA A 1 107 ? 6.787 10.293 23.658 1.00 65.00 107 ALA A C 1
ATOM 876 O O . ALA A 1 107 ? 7.574 11.141 23.170 1.00 65.00 107 ALA A O 1
#

Sequence (107 aa):
MFFLGIWRVCVAPTHPLAGRLYDSKLPLTKRYSVPYVDLYQMKKGNHGFWDIQELVGINGRFLPADRVEPFSQITVNGMPFDTVRDPHFFLKEAYGPDYMTPIPRKA

Organism: Phytophthora nicotianae (strain INRA-310) (NCBI:txid761204)

Solvent-accessible surface area (backbone atoms only — not comparable to full-atom values): 6736 Å² total; per-residue (Å²): 132,49,88,92,74,47,48,71,47,66,65,50,67,85,42,92,63,19,69,79,73,57,64,92,86,57,76,89,68,62,93,84,70,62,75,62,45,80,52,66,58,73,42,83,48,78,93,57,28,30,41,33,57,91,43,63,28,93,69,39,37,49,42,55,34,78,44,38,47,68,66,32,76,48,72,61,96,89,42,79,40,82,41,44,43,36,58,66,60,53,45,33,39,61,59,34,93,58,59,88,57,84,77,79,78,81,130

Nearest PDB structures (foldseek):
  6l7u-assembly1_A  TM=7.584E-01  e=1.451E-01  Homo sapiens
  6kam-assembly1_D  TM=7.236E-01  e=3.006E-01  Homo sapiens
  6l7t-assembly1_B  TM=7.275E-01  e=4.884E-01  Homo sapiens
  5c5b-assembly2_D  TM=3.934E-01  e=5.532E+00  Homo sapiens

=== Feature glossary ===
Legend for the data blocks above and below:

— What the protein is —

The amino-acid sequence is the protein's primary structure: the linear order of residues from the N-terminus to the C-terminus, written in one-letter code. Everything else here — the 3D coordinates, the secondary structure, the domain annotations — is ultimately a consequence of this string.

Database cross-references. InterPro integrates a dozen domain/family signature databases into unified entries with residue-range hits. GO terms attach function/process/location labels with evidence codes. CATH codes position the fold in a four-level structural taxonomy. Organism is the NCBI-taxonomy species name.

— Where its atoms are —

The mmCIF block holds the 3D Cartesian coordinates of each backbone atom (N, Cα, C, O) in ångströms. mmCIF is the PDB's canonical archive format — a tagged-loop text representation of the atomic model.

The six renders are orthographic views along the three Cartesian axes in both directions. Representation (cartoon, sticks, or surface) and color scheme (sequence-rainbow or by-chain) vary across proteins so the training set covers all the common visualization conventions.

— Local backbone conformation —

Secondary structure is the local, repeating backbone conformation. DSSP classifies it into eight states by reading the hydrogen-bond network: three helix types (H, G, I), two β types (E, B), two non-regular types (T, S), and unstructured coil (-).

SS3 is a coarse helix/strand/coil call (letters a/b/c) made by the P-SEA algorithm from inter-Cα distances and dihedrals. It is less detailed than DSSP but needs only Cα positions.

Backbone dihedral angles. Every residue except chain termini has a φ (preceding-C → N → Cα → C) and a ψ (N → Cα → C → next-N). They are reported in degrees following the IUPAC sign convention. Secondary structure is essentially a statement about which (φ, ψ) basin each residue occupies.

— Global shape and packing —

The geometric summary reports three shape descriptors. Rg (radius of gyration) measures how spread out the Cα atoms are about their centre of mass; compact globular proteins have small Rg, elongated or unfolded ones large. Cα contacts (<8 Å, |i−j|>4) count long-range residue pairs in spatial proximity — high for tightly packed folds, near zero for rods or random coil. The bounding-box extents give the protein's footprint along x, y, z in Å.

Solvent accessibility: the surface area of each residue that a 1.4 Å water probe can touch, in Å². When only backbone atoms are present the absolute values are lower than full-atom SASA (side chains contribute most of the area) and are flagged as backbone-only.

Plot images: a contact map (which residues are close in 3D, as an N×N binary image), a Ramachandran scatter (backbone torsion angles, revealing secondary-structure composition at a glance), and — for AlphaFold structures — a PAE heatmap (pairwise prediction confidence).

— Structural neighborhood —

Foldseek's 3Di representation compresses backbone geometry into a per-residue letter drawn from a learned twenty-state alphabet. It captures the tertiary interaction pattern around each residue — which residues are packed against it in space, regardless of where they are in sequence.

Structural nearest neighbors (via Foldseek easy-search vs the PDB). Reported per hit: target PDB id, E-value, and alignme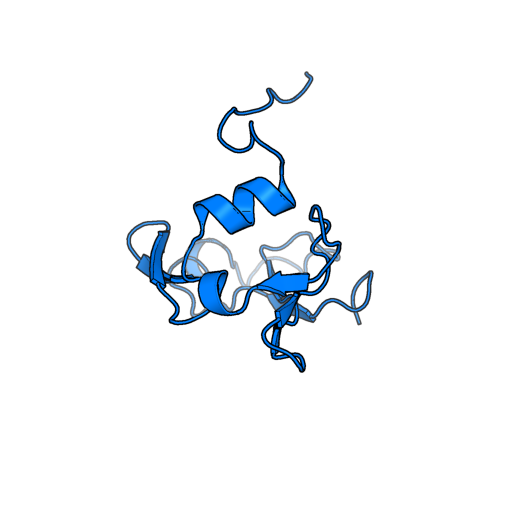nt TM-score. A TM-score above ~0.5 is the conventional threshold for 'same fold'.

— Confidence and disorder —

pLDDT (predicted Local Distance Difference Test) is AlphaFold's per-residue confidence score, ranging from 0 to 100. Values above 90 indicate high confidence (typically well-packed cores); 70–90 is confident; 50–70 low confidence; below 50 usually means the region is disordered or the prediction is unreliable the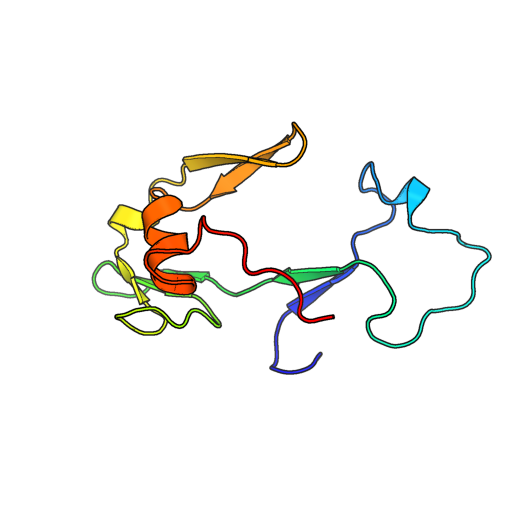re. AlphaFold stores pLDDT in the mmCIF B-factor column.

For experimental (PDB) structures, the B-factor (temperature factor) quantifies the positional spread of each atom in the crystal — a combination of thermal vibration and static disorder — in units of Å². High B-factors mark flexible loops or poorly resolved regions; low B-factors mark the rigid, well-ordered core.

Predicted Aligned Error (PAE) is an AlphaFold confidence matrix: entry (i, j) is the expected error in the position of residue j, in ångströms, when the prediction is superimposed on the true structure at residue i. Low PAE within a block of residues means that block is internally rigid and well-predicted; high PAE between two blocks means their relative placement is uncertain even if each block individually is confident.